Protein AF-A0A3D1M511-F1 (afdb_monomer)

Solvent-accessible surface area (backbone atoms only — not comparable to full-atom values): 3796 Å² total; per-residue (Å²): 107,71,65,59,52,54,48,47,65,75,38,52,84,54,46,60,63,49,51,52,51,52,54,51,49,65,72,48,45,41,99,85,73,46,64,52,72,68,51,51,51,54,51,50,54,54,50,53,51,52,53,51,51,54,52,48,52,53,55,52,58,66,71,75,107

Nearest PDB structures (foldseek):
  5wbx-assembly1_B  TM=5.350E-01  e=1.101E+00  Homo sapiens
  6rh7-assembly1_B  TM=5.625E-01  e=8.223E+00  Thermotoga maritima

Secondary structure (DSSP, 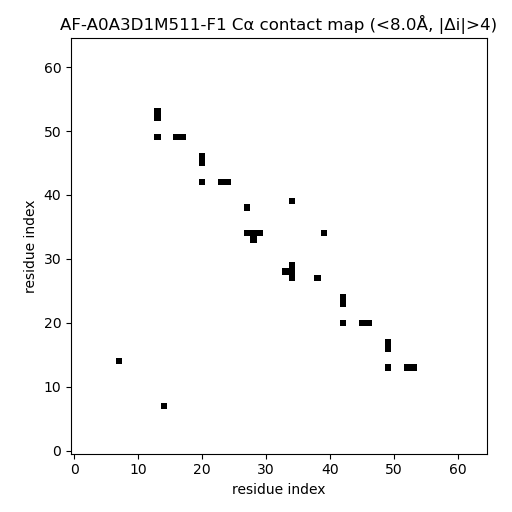8-state):
-HHHHHHHHHTTTTHHHHHHHHHHHHHHS-TTS---HHHHHHHHHHHHHHHHHHHHHHHHHTT--

Structure (mmCIF, N/CA/C/O backbone):
data_AF-A0A3D1M511-F1
#
_entry.id   AF-A0A3D1M511-F1
#
loop_
_atom_site.group_PDB
_atom_site.id
_atom_site.type_symbol
_atom_site.label_atom_id
_atom_site.label_alt_id
_atom_site.label_comp_id
_atom_site.label_asym_id
_atom_site.label_entity_id
_atom_site.label_seq_id
_atom_site.pdbx_PDB_ins_code
_atom_site.Cartn_x
_atom_site.Cartn_y
_atom_site.Cartn_z
_atom_site.occupancy
_atom_site.B_iso_or_equiv
_atom_site.auth_seq_id
_atom_site.auth_comp_id
_atom_site.auth_asym_id
_atom_site.auth_atom_id
_atom_site.pdbx_PDB_model_num
ATOM 1 N N . MET A 1 1 ? -14.724 -17.516 2.684 1.00 79.75 1 MET A N 1
ATOM 2 C CA . MET A 1 1 ? -15.553 -16.434 2.091 1.00 79.75 1 MET A CA 1
ATOM 3 C C . MET A 1 1 ? -15.982 -15.401 3.128 1.00 79.75 1 MET A C 1
ATOM 5 O O . MET A 1 1 ? -15.542 -14.267 3.026 1.00 79.75 1 MET A O 1
ATOM 9 N N . ILE A 1 2 ? -16.761 -15.771 4.155 1.00 90.38 2 ILE A N 1
ATOM 10 C CA . ILE A 1 2 ? -17.245 -14.820 5.181 1.00 90.38 2 ILE A CA 1
ATOM 11 C C . ILE A 1 2 ? -16.098 -14.079 5.887 1.00 90.38 2 ILE A C 1
ATOM 13 O O . ILE A 1 2 ? -16.170 -12.869 6.082 1.00 90.38 2 ILE A O 1
ATOM 17 N N . GLU A 1 3 ? -15.014 -14.776 6.229 1.00 87.62 3 GLU A N 1
ATOM 18 C CA . GLU A 1 3 ? -13.848 -14.153 6.868 1.00 87.62 3 GLU A CA 1
ATOM 19 C C . GLU A 1 3 ? -13.143 -13.149 5.956 1.00 87.62 3 GLU A C 1
ATOM 21 O O . GLU A 1 3 ? -12.825 -12.047 6.393 1.00 87.62 3 GLU A O 1
ATOM 26 N N . ALA A 1 4 ? -12.980 -13.482 4.673 1.00 85.44 4 ALA A N 1
ATOM 27 C CA . ALA A 1 4 ? -12.401 -12.576 3.685 1.00 85.44 4 ALA A CA 1
ATOM 28 C C .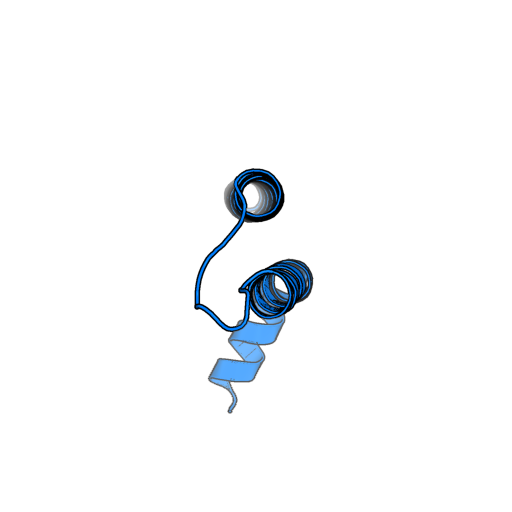 ALA A 1 4 ? -13.245 -11.299 3.534 1.00 85.44 4 ALA A C 1
ATOM 30 O O . ALA A 1 4 ? -12.696 -10.202 3.505 1.00 85.44 4 ALA A O 1
ATOM 31 N N . ILE A 1 5 ? -14.576 -11.425 3.536 1.00 88.31 5 ILE A N 1
ATOM 32 C CA . ILE A 1 5 ? -15.498 -10.281 3.485 1.00 88.31 5 ILE A CA 1
ATOM 33 C C . ILE A 1 5 ? -15.395 -9.436 4.764 1.00 88.31 5 ILE A C 1
ATOM 35 O O . ILE A 1 5 ? -15.292 -8.214 4.685 1.00 88.31 5 ILE A O 1
ATOM 39 N N . ARG A 1 6 ? -15.361 -10.056 5.953 1.00 88.44 6 ARG A N 1
ATOM 40 C CA . ARG A 1 6 ? -15.163 -9.323 7.220 1.00 88.44 6 ARG A CA 1
ATOM 41 C C . ARG A 1 6 ? -13.841 -8.565 7.240 1.00 88.44 6 ARG A C 1
ATOM 43 O O . ARG A 1 6 ? -13.807 -7.417 7.676 1.00 88.44 6 ARG A O 1
ATOM 50 N N . MET A 1 7 ? -12.771 -9.187 6.757 1.00 86.19 7 MET A N 1
ATOM 51 C CA . MET A 1 7 ? -11.466 -8.542 6.631 1.00 86.19 7 MET A CA 1
ATOM 52 C C . MET A 1 7 ? -11.530 -7.382 5.635 1.00 86.19 7 MET A C 1
ATOM 54 O O . MET 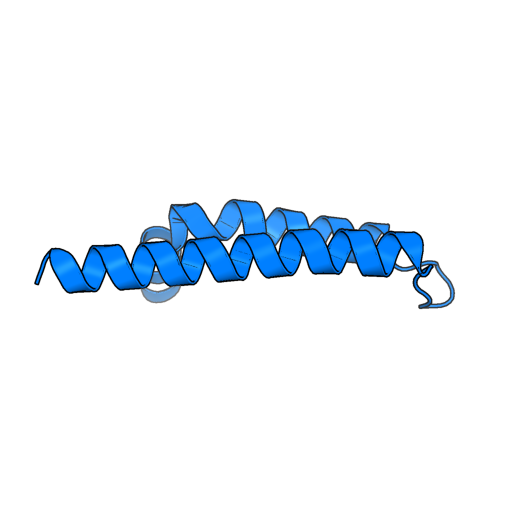A 1 7 ? -11.070 -6.289 5.955 1.00 86.19 7 MET A O 1
ATOM 58 N N . ALA A 1 8 ? -12.176 -7.573 4.483 1.00 86.00 8 ALA A N 1
ATOM 59 C CA . ALA A 1 8 ? -12.358 -6.519 3.492 1.00 86.00 8 ALA A CA 1
ATOM 60 C C . ALA A 1 8 ? -13.087 -5.299 4.071 1.00 86.00 8 ALA A C 1
ATOM 62 O O . ALA A 1 8 ? -12.638 -4.172 3.894 1.00 86.00 8 ALA A O 1
ATOM 63 N N . MET A 1 9 ? -14.155 -5.515 4.842 1.00 88.00 9 MET A N 1
ATOM 64 C CA . MET A 1 9 ? -14.866 -4.425 5.517 1.00 88.00 9 MET A CA 1
ATOM 65 C C . MET A 1 9 ? -14.013 -3.752 6.597 1.00 88.00 9 MET A C 1
ATOM 67 O O . MET A 1 9 ? -13.984 -2.525 6.680 1.00 88.00 9 MET A O 1
ATOM 71 N N . LYS A 1 10 ? -13.297 -4.538 7.412 1.00 85.62 10 LYS A N 1
ATOM 72 C CA . LYS A 1 10 ? -12.441 -4.031 8.495 1.00 85.62 10 LYS A CA 1
ATOM 73 C C . LYS A 1 10 ? -11.306 -3.150 7.975 1.00 85.62 10 LYS A C 1
ATOM 75 O O . LYS A 1 10 ? -10.946 -2.173 8.623 1.00 85.62 10 LYS A O 1
ATOM 80 N N . TYR A 1 11 ? -10.749 -3.499 6.820 1.00 87.12 11 TYR A N 1
ATOM 81 C CA . TYR A 1 11 ? -9.602 -2.821 6.221 1.00 87.12 11 TYR A CA 1
ATOM 82 C C . TYR A 1 11 ? -9.973 -2.018 4.972 1.00 87.12 11 TYR A C 1
ATOM 84 O O . TYR A 1 11 ? -9.082 -1.665 4.206 1.00 87.12 11 TYR A O 1
ATOM 92 N N . LYS A 1 12 ? -11.258 -1.696 4.767 1.00 87.56 12 LYS A N 1
ATOM 93 C CA . LYS A 1 12 ? -11.761 -1.079 3.526 1.00 87.56 12 LYS A CA 1
ATOM 94 C C . LYS A 1 12 ? -10.988 0.174 3.099 1.00 87.56 12 LYS A C 1
ATOM 96 O O . LYS A 1 12 ? -10.771 0.369 1.913 1.00 87.56 12 LYS A O 1
ATOM 101 N N . ASP A 1 13 ? -10.525 0.976 4.058 1.00 87.69 13 ASP A N 1
ATOM 102 C CA . ASP A 1 13 ? -9.806 2.228 3.789 1.00 87.69 13 ASP A CA 1
ATOM 103 C C . ASP A 1 13 ? -8.292 2.010 3.597 1.00 87.69 13 ASP A C 1
ATOM 105 O O . ASP A 1 13 ? -7.596 2.879 3.082 1.00 87.69 13 ASP A O 1
ATOM 109 N N . LEU A 1 14 ? -7.773 0.848 4.011 1.00 90.88 14 LEU A N 1
ATOM 110 C CA . LEU A 1 14 ? -6.367 0.454 3.870 1.00 90.88 14 LEU A CA 1
ATOM 111 C C . LEU A 1 14 ? -6.115 -0.411 2.632 1.00 90.88 14 LEU A C 1
ATOM 113 O O . LEU A 1 14 ? -4.983 -0.479 2.159 1.00 90.88 14 LEU A O 1
ATOM 117 N N . ILE A 1 15 ? -7.150 -1.064 2.103 1.00 89.94 15 ILE A N 1
ATOM 118 C CA . ILE A 1 15 ? -7.043 -1.918 0.918 1.00 89.94 15 ILE A CA 1
ATOM 119 C C . ILE A 1 15 ? -6.649 -1.112 -0.327 1.00 89.94 15 ILE A C 1
ATOM 121 O O . ILE A 1 15 ? -5.647 -1.486 -0.932 1.00 89.94 15 ILE A O 1
ATOM 125 N N . PRO A 1 16 ? -7.326 -0.005 -0.698 1.00 91.06 16 PRO A N 1
ATOM 126 C CA . PRO A 1 16 ? -6.935 0.782 -1.865 1.00 91.06 16 PRO A CA 1
ATOM 127 C C . PRO A 1 16 ? -5.462 1.232 -1.847 1.00 91.06 16 PRO A C 1
ATOM 129 O O . PRO A 1 16 ? -4.741 0.890 -2.782 1.00 91.06 16 PRO A O 1
ATOM 132 N N . PRO A 1 17 ? -4.940 1.883 -0.783 1.00 91.19 17 PRO A N 1
ATOM 133 C CA . PRO A 1 17 ? -3.541 2.310 -0.775 1.00 91.19 17 PRO A CA 1
ATOM 134 C C . PRO A 1 17 ? -2.543 1.140 -0.732 1.00 91.19 17 PRO A C 1
ATOM 136 O O . PRO A 1 17 ? -1.417 1.281 -1.209 1.00 91.19 17 PRO A O 1
ATOM 139 N N . ALA A 1 18 ? -2.923 -0.018 -0.177 1.00 92.50 18 ALA A N 1
ATOM 140 C CA . ALA A 1 18 ? -2.092 -1.220 -0.227 1.00 92.50 18 ALA A CA 1
ATOM 141 C C . ALA A 1 18 ? -2.030 -1.819 -1.643 1.00 92.50 18 ALA A C 1
ATOM 143 O O . ALA A 1 18 ? -0.951 -2.201 -2.095 1.00 92.50 18 ALA A O 1
ATOM 144 N N . VAL A 1 19 ? -3.162 -1.865 -2.351 1.00 93.31 19 VAL A N 1
ATOM 145 C CA . VAL A 1 19 ? -3.236 -2.320 -3.748 1.00 93.31 19 VAL A CA 1
ATOM 146 C C . VAL A 1 19 ? -2.446 -1.389 -4.664 1.00 93.31 19 VAL A C 1
ATOM 148 O O . VAL A 1 19 ? -1.691 -1.870 -5.509 1.00 93.31 19 VAL A O 1
ATOM 151 N N . ASP A 1 20 ? -2.540 -0.074 -4.458 1.00 92.44 20 ASP A N 1
ATOM 152 C CA . ASP A 1 20 ? -1.746 0.906 -5.203 1.00 92.44 20 ASP A CA 1
ATOM 153 C C . ASP A 1 20 ? -0.243 0.665 -5.018 1.00 92.44 20 ASP A C 1
ATOM 155 O O . ASP A 1 20 ? 0.505 0.628 -5.995 1.00 92.44 20 ASP A O 1
ATOM 159 N N . LEU A 1 21 ? 0.203 0.441 -3.775 1.00 93.94 21 LEU A N 1
ATOM 160 C CA . LEU A 1 21 ? 1.605 0.140 -3.483 1.00 93.94 21 LEU A CA 1
ATOM 161 C C . LEU A 1 21 ? 2.077 -1.123 -4.215 1.00 93.94 21 LEU A C 1
ATOM 163 O O . LEU A 1 21 ? 3.138 -1.089 -4.831 1.00 93.94 21 LEU A O 1
ATOM 167 N N . ILE A 1 22 ? 1.300 -2.209 -4.174 1.00 93.19 22 ILE A N 1
ATOM 168 C CA . ILE A 1 22 ? 1.637 -3.464 -4.868 1.00 93.19 22 ILE A CA 1
ATOM 169 C C . ILE A 1 22 ? 1.718 -3.231 -6.380 1.00 93.19 22 ILE A C 1
ATOM 171 O O . ILE A 1 22 ? 2.702 -3.611 -7.010 1.00 93.19 22 ILE A O 1
ATOM 175 N N . THR A 1 23 ? 0.739 -2.525 -6.944 1.00 92.31 23 THR A N 1
ATOM 176 C CA . THR A 1 23 ? 0.694 -2.204 -8.377 1.00 92.31 23 THR A CA 1
ATOM 177 C C . THR A 1 23 ? 1.918 -1.389 -8.803 1.00 92.31 23 THR A C 1
ATOM 179 O O . THR A 1 23 ? 2.486 -1.600 -9.875 1.00 92.31 23 THR A O 1
ATOM 182 N N . ASP A 1 24 ? 2.363 -0.448 -7.970 1.00 91.00 24 ASP A N 1
ATOM 183 C CA . ASP A 1 24 ? 3.577 0.315 -8.247 1.00 91.00 24 ASP A CA 1
ATOM 184 C C . ASP A 1 24 ? 4.848 -0.509 -8.095 1.00 91.00 24 ASP A C 1
ATOM 186 O O . ASP A 1 24 ? 5.812 -0.250 -8.815 1.0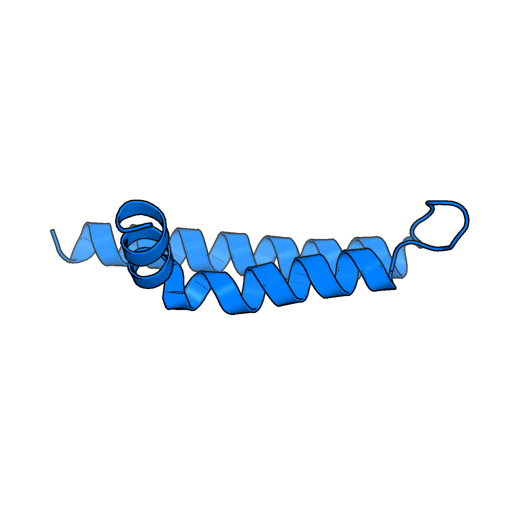0 91.00 24 ASP A O 1
ATOM 190 N N . MET A 1 25 ? 4.880 -1.469 -7.167 1.00 91.38 25 MET A N 1
ATOM 191 C CA . MET A 1 25 ? 6.001 -2.399 -7.031 1.00 91.38 25 MET A CA 1
ATOM 192 C C . MET A 1 25 ? 6.148 -3.228 -8.304 1.00 91.38 25 MET A C 1
ATOM 194 O O . MET A 1 25 ? 7.235 -3.247 -8.874 1.00 91.38 25 MET A O 1
ATOM 198 N N . GLU A 1 26 ? 5.057 -3.813 -8.799 1.00 89.88 26 GLU A N 1
ATOM 199 C CA . GLU A 1 26 ? 5.043 -4.590 -10.047 1.00 89.88 26 GLU A CA 1
ATOM 200 C C . GLU A 1 26 ? 5.529 -3.768 -11.245 1.00 89.88 26 GLU A C 1
ATOM 202 O O . GLU A 1 26 ? 6.317 -4.256 -12.048 1.00 89.88 26 GLU A O 1
ATOM 207 N N . LYS A 1 27 ? 5.127 -2.495 -11.338 1.00 88.38 27 LYS A N 1
ATOM 208 C CA . LYS A 1 27 ? 5.571 -1.592 -12.414 1.00 88.38 27 LYS A C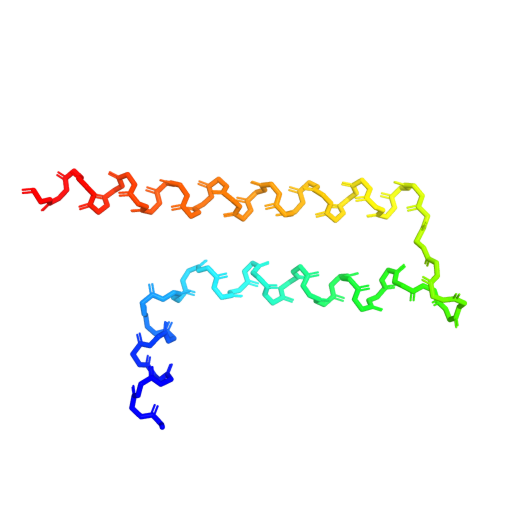A 1
ATOM 209 C C . LYS A 1 27 ? 7.012 -1.105 -12.270 1.00 88.38 27 LYS A C 1
ATOM 211 O O . LYS A 1 27 ? 7.605 -0.702 -13.264 1.00 88.38 27 LYS A O 1
ATOM 216 N N . SER A 1 28 ? 7.534 -1.035 -11.045 1.00 85.75 28 SER A N 1
ATOM 217 C CA . SER A 1 28 ? 8.869 -0.478 -10.767 1.00 85.75 28 SER A CA 1
ATOM 218 C C . SER A 1 28 ? 9.973 -1.533 -10.811 1.00 85.75 28 SER A C 1
ATOM 220 O O . SER A 1 28 ? 11.148 -1.181 -10.873 1.00 85.75 28 SER A O 1
ATOM 222 N N . ILE A 1 29 ? 9.623 -2.817 -10.727 1.00 87.25 29 ILE A N 1
ATOM 223 C CA . ILE A 1 29 ? 10.587 -3.902 -10.883 1.00 87.25 29 ILE A CA 1
ATOM 224 C C . ILE A 1 29 ? 10.890 -4.036 -12.375 1.00 87.25 29 ILE A C 1
ATOM 226 O O . ILE A 1 29 ? 10.026 -4.382 -13.178 1.00 87.25 29 ILE A O 1
ATOM 230 N N . SER A 1 30 ? 12.131 -3.734 -12.742 1.00 75.19 30 SER A N 1
ATOM 231 C CA . SER A 1 30 ? 12.619 -3.930 -14.106 1.00 75.19 30 SER A CA 1
ATOM 232 C C . SER A 1 30 ? 12.652 -5.421 -14.463 1.00 75.19 30 SER A C 1
ATOM 234 O O . SER A 1 30 ? 12.685 -6.281 -13.585 1.00 75.19 30 SER A O 1
ATOM 236 N N . ASN A 1 31 ? 12.703 -5.745 -15.759 1.00 71.12 31 ASN A N 1
ATOM 237 C CA . ASN A 1 31 ? 12.777 -7.136 -16.238 1.00 71.12 31 ASN A CA 1
ATOM 238 C C . ASN A 1 31 ? 13.987 -7.916 -15.679 1.00 71.12 31 ASN A C 1
ATOM 240 O O . ASN A 1 31 ? 13.988 -9.142 -15.696 1.00 71.12 31 ASN A O 1
ATOM 244 N N . ASP A 1 32 ? 15.014 -7.217 -15.184 1.00 77.19 32 ASP A N 1
ATOM 245 C CA . ASP A 1 32 ? 16.193 -7.785 -14.523 1.00 77.19 32 ASP A CA 1
ATOM 246 C C . ASP A 1 32 ? 16.027 -7.958 -12.996 1.00 77.19 32 ASP A C 1
ATOM 248 O O . ASP A 1 32 ? 16.988 -8.289 -12.298 1.00 77.19 32 ASP A O 1
ATOM 252 N N . GLY A 1 33 ? 14.826 -7.716 -12.463 1.00 80.81 33 GLY A N 1
ATOM 253 C CA . GLY A 1 33 ? 14.501 -7.816 -11.041 1.00 80.81 33 GLY A CA 1
ATOM 254 C C . GLY A 1 33 ? 15.027 -6.657 -10.192 1.00 80.81 33 GLY A C 1
ATOM 255 O O . GLY A 1 33 ? 14.922 -6.710 -8.964 1.00 80.81 33 GLY A O 1
ATOM 256 N N . LYS A 1 34 ? 15.615 -5.620 -10.802 1.00 85.06 34 LYS A N 1
ATOM 257 C CA . LYS A 1 34 ? 16.209 -4.499 -10.068 1.00 85.06 34 LYS A CA 1
ATOM 258 C C . LYS A 1 34 ? 15.257 -3.323 -9.957 1.00 85.06 34 LYS A C 1
ATOM 260 O O . LYS A 1 34 ? 14.346 -3.122 -10.757 1.00 85.06 34 LYS A O 1
ATOM 265 N N . LEU A 1 35 ? 15.529 -2.523 -8.935 1.00 87.38 35 LEU A N 1
ATOM 266 C CA . LEU A 1 35 ? 14.840 -1.281 -8.645 1.00 87.38 35 LEU A CA 1
ATOM 267 C C . LEU A 1 35 ? 15.853 -0.145 -8.656 1.00 87.38 35 LEU A C 1
ATOM 269 O O . LEU A 1 35 ? 16.897 -0.225 -7.998 1.00 87.38 35 LEU A O 1
ATOM 273 N N . SER A 1 36 ? 15.553 0.936 -9.371 1.00 89.69 36 SER A N 1
ATOM 274 C CA . SER A 1 36 ? 16.378 2.136 -9.273 1.00 89.69 36 SER A CA 1
ATOM 275 C C . SER A 1 36 ? 16.242 2.759 -7.880 1.00 89.69 36 SER A C 1
ATOM 277 O O . SER A 1 36 ? 15.208 2.651 -7.215 1.00 89.69 36 SER A O 1
ATOM 279 N N . ARG A 1 37 ? 17.264 3.506 -7.441 1.00 91.12 37 ARG A N 1
ATOM 280 C CA . ARG A 1 37 ? 17.203 4.248 -6.164 1.00 91.12 37 ARG A CA 1
ATOM 281 C C . ARG A 1 37 ? 15.993 5.188 -6.095 1.00 91.12 37 ARG A C 1
ATOM 283 O O . ARG A 1 37 ? 15.402 5.359 -5.031 1.00 91.12 37 ARG A O 1
ATOM 290 N N . LYS A 1 38 ? 15.616 5.790 -7.230 1.00 90.62 38 LYS A N 1
ATOM 291 C CA . LYS A 1 38 ? 14.467 6.699 -7.335 1.00 90.62 38 LYS A CA 1
ATOM 292 C C . LYS A 1 38 ? 13.150 5.960 -7.101 1.00 90.62 38 LYS A C 1
ATOM 294 O O . LYS A 1 38 ? 12.312 6.432 -6.335 1.00 90.62 38 LYS A O 1
ATOM 299 N N . GLU A 1 39 ? 12.979 4.798 -7.721 1.00 91.31 39 GLU A N 1
ATOM 300 C CA . GLU A 1 39 ? 11.796 3.956 -7.525 1.00 91.31 39 GLU A CA 1
ATOM 301 C C . GLU A 1 39 ? 11.728 3.412 -6.101 1.00 91.31 39 GLU A C 1
ATOM 303 O O . GLU A 1 39 ? 10.672 3.477 -5.477 1.00 91.31 39 GLU A O 1
ATOM 308 N N . GLN A 1 40 ? 12.861 2.972 -5.550 1.00 92.62 40 GLN A N 1
ATOM 309 C CA . GLN A 1 40 ? 12.935 2.462 -4.185 1.00 92.62 40 GLN A CA 1
ATOM 310 C C . GLN A 1 40 ? 12.522 3.540 -3.178 1.00 92.62 40 GLN A C 1
ATOM 312 O O . GLN A 1 40 ? 11.714 3.281 -2.287 1.00 92.62 40 GLN A O 1
ATOM 317 N N . SER A 1 41 ? 13.020 4.768 -3.351 1.00 94.12 41 SER A N 1
ATOM 318 C CA . SER A 1 41 ? 12.622 5.909 -2.525 1.00 94.12 41 SER A CA 1
ATOM 319 C C . SER A 1 41 ? 11.118 6.189 -2.634 1.00 94.12 41 SER A C 1
ATOM 321 O O . SER A 1 41 ? 10.444 6.300 -1.610 1.00 94.12 41 SER A O 1
ATOM 323 N N . ARG A 1 42 ? 10.564 6.207 -3.855 1.00 93.00 42 ARG A N 1
ATOM 324 C CA . ARG A 1 42 ? 9.126 6.414 -4.098 1.00 93.00 42 ARG A CA 1
ATOM 325 C C . ARG A 1 42 ? 8.258 5.346 -3.423 1.00 93.00 42 ARG A C 1
ATOM 327 O O . ARG A 1 42 ? 7.259 5.690 -2.790 1.00 93.00 42 ARG A 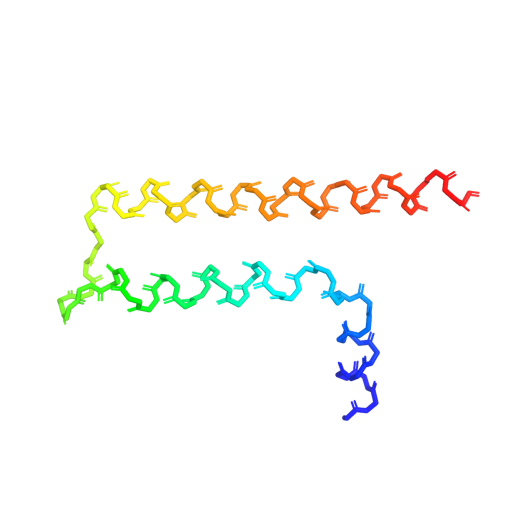O 1
ATOM 334 N N . LEU A 1 43 ? 8.628 4.070 -3.542 1.00 94.44 43 LEU A N 1
ATOM 335 C CA . LEU A 1 43 ? 7.917 2.960 -2.899 1.00 94.44 43 LEU A CA 1
ATOM 336 C C . LEU A 1 43 ? 7.972 3.072 -1.374 1.00 94.44 43 LEU A C 1
ATOM 338 O O . LEU A 1 43 ? 6.948 2.917 -0.712 1.00 94.44 43 LEU A O 1
ATOM 342 N N . MET A 1 44 ? 9.131 3.428 -0.814 1.00 95.00 44 MET A N 1
ATOM 343 C CA . MET A 1 44 ? 9.282 3.632 0.629 1.00 95.00 44 MET A CA 1
ATOM 344 C C . MET A 1 44 ? 8.423 4.784 1.153 1.00 95.00 44 MET A C 1
ATOM 346 O O . MET A 1 44 ? 7.826 4.669 2.223 1.00 95.00 44 MET A O 1
ATOM 350 N N . THR A 1 45 ? 8.286 5.877 0.398 1.00 94.94 45 THR A N 1
ATOM 351 C CA . THR A 1 45 ? 7.363 6.964 0.758 1.00 94.94 45 THR A CA 1
ATOM 352 C C . THR A 1 45 ? 5.918 6.465 0.846 1.00 94.94 45 THR A C 1
ATOM 354 O O . THR A 1 45 ? 5.232 6.757 1.829 1.00 94.94 45 THR A O 1
ATOM 357 N N . LYS A 1 46 ? 5.462 5.679 -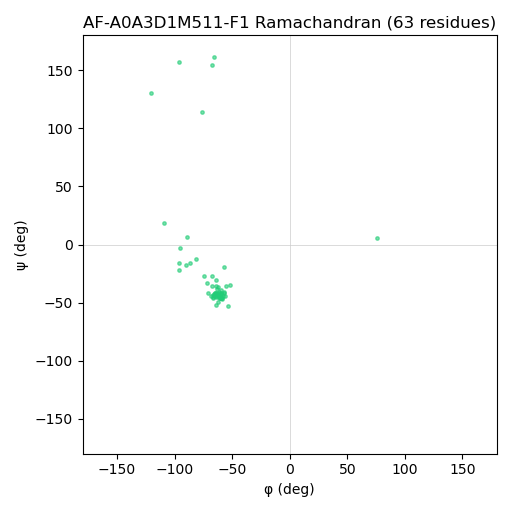0.138 1.00 93.62 46 LYS A N 1
ATOM 358 C CA . LYS A 1 46 ? 4.110 5.093 -0.147 1.00 93.62 46 LYS A CA 1
ATOM 359 C C . LYS A 1 46 ? 3.913 4.097 0.999 1.00 93.62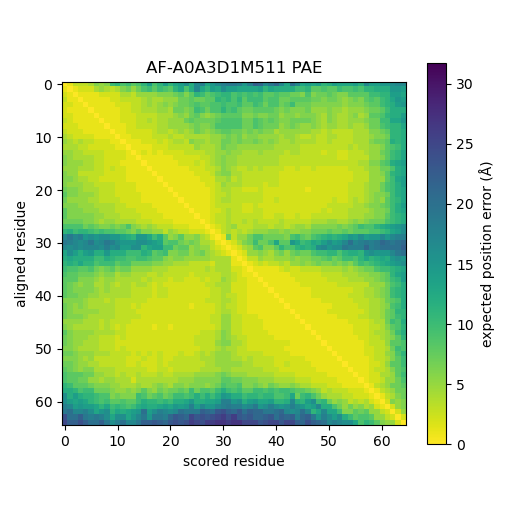 46 LYS A C 1
ATOM 361 O O . LYS A 1 46 ? 2.906 4.157 1.702 1.00 93.62 46 LYS A O 1
ATOM 366 N N . PHE A 1 47 ? 4.912 3.263 1.267 1.00 95.25 47 PHE A N 1
ATOM 367 C CA . PHE A 1 47 ? 4.911 2.337 2.397 1.00 95.25 47 PHE A CA 1
ATOM 368 C C . PHE A 1 47 ? 4.796 3.061 3.750 1.00 95.25 47 PHE A C 1
ATOM 370 O O . PHE A 1 47 ? 3.956 2.713 4.583 1.00 95.25 47 PHE A O 1
ATOM 377 N N . HIS A 1 48 ? 5.571 4.126 3.968 1.00 95.19 48 HIS A N 1
ATOM 378 C CA . HIS A 1 48 ? 5.474 4.929 5.190 1.00 95.19 48 HIS A CA 1
ATOM 379 C C . HIS A 1 48 ? 4.115 5.624 5.344 1.00 95.19 48 HIS A C 1
ATOM 381 O O . HIS A 1 48 ? 3.604 5.729 6.465 1.00 95.19 48 HIS A O 1
ATOM 387 N N . ALA A 1 49 ? 3.502 6.070 4.244 1.00 92.44 49 ALA A N 1
ATOM 388 C CA . ALA A 1 49 ? 2.151 6.623 4.273 1.00 92.44 49 ALA A CA 1
ATOM 389 C C . ALA A 1 49 ? 1.124 5.579 4.749 1.00 92.44 49 ALA A C 1
ATOM 391 O O . ALA A 1 49 ? 0.312 5.885 5.628 1.00 92.44 49 ALA A O 1
ATOM 392 N N . LEU A 1 50 ? 1.222 4.335 4.265 1.00 93.56 50 LEU A N 1
ATOM 393 C CA . LEU A 1 50 ? 0.373 3.225 4.708 1.00 93.56 50 LEU A CA 1
ATOM 394 C C . LEU A 1 50 ? 0.557 2.932 6.208 1.00 93.56 50 LEU A C 1
ATOM 396 O O . LEU A 1 50 ? -0.422 2.830 6.950 1.00 93.56 50 LEU A O 1
ATOM 400 N N . ILE A 1 51 ? 1.803 2.901 6.699 1.00 93.69 51 ILE A N 1
ATOM 401 C CA . ILE A 1 51 ? 2.089 2.763 8.141 1.00 93.69 51 ILE A CA 1
ATOM 402 C C . ILE A 1 51 ? 1.407 3.874 8.946 1.00 93.69 51 ILE A C 1
ATOM 404 O O . ILE A 1 51 ? 0.826 3.612 10.004 1.00 93.69 51 ILE A O 1
ATOM 408 N N . LYS A 1 52 ? 1.474 5.124 8.474 1.00 92.38 52 LYS A N 1
ATOM 409 C CA . LYS A 1 52 ? 0.860 6.270 9.159 1.00 92.38 52 LYS A CA 1
ATOM 410 C C . LYS A 1 52 ? -0.660 6.119 9.251 1.00 92.38 52 LYS A C 1
ATOM 412 O O . LYS A 1 52 ? -1.218 6.387 10.315 1.00 92.38 52 LYS A O 1
ATOM 417 N N . GLN A 1 53 ? -1.314 5.649 8.191 1.00 90.25 53 GLN A N 1
ATOM 418 C CA . GLN A 1 53 ? -2.758 5.390 8.189 1.00 90.25 53 GLN A CA 1
ATOM 419 C C . GLN A 1 53 ? -3.143 4.269 9.162 1.00 90.25 53 GLN A C 1
ATOM 421 O O . GLN A 1 53 ? -4.063 4.447 9.959 1.00 90.25 53 GLN A O 1
ATOM 426 N N . ILE A 1 54 ? -2.391 3.163 9.187 1.00 91.50 54 ILE A N 1
ATOM 427 C CA . ILE A 1 54 ? -2.612 2.064 10.144 1.00 91.50 54 ILE A CA 1
ATOM 428 C C . ILE A 1 54 ? -2.482 2.565 11.589 1.00 91.50 54 ILE A C 1
ATOM 430 O O . ILE A 1 54 ? -3.320 2.261 12.442 1.00 91.50 54 ILE A O 1
ATOM 434 N N . LYS A 1 55 ? -1.446 3.365 11.877 1.00 90.38 55 LYS A N 1
ATOM 435 C CA . LYS A 1 55 ? -1.252 3.982 13.200 1.00 90.38 55 LYS A CA 1
ATOM 436 C C . LYS A 1 55 ? -2.421 4.899 13.571 1.00 90.38 55 LYS A C 1
ATOM 438 O O . LYS A 1 55 ? -2.878 4.860 14.712 1.00 90.38 55 LYS A O 1
ATOM 443 N N . ALA A 1 56 ? -2.911 5.700 12.625 1.00 88.00 56 ALA A N 1
ATOM 444 C CA . ALA A 1 56 ? -4.048 6.591 12.840 1.00 88.00 56 ALA A CA 1
ATOM 445 C C . ALA A 1 56 ? -5.341 5.815 13.138 1.00 88.00 56 ALA A C 1
ATOM 447 O O . ALA A 1 56 ? -6.016 6.139 14.114 1.00 88.00 56 ALA A O 1
ATOM 448 N N . GLN A 1 57 ? -5.641 4.756 12.379 1.00 85.19 57 GLN A N 1
ATOM 449 C CA . GLN A 1 57 ? -6.796 3.893 12.644 1.00 85.19 57 GLN A CA 1
ATOM 450 C C . GLN A 1 57 ? -6.718 3.231 14.022 1.00 85.19 57 GLN A C 1
ATOM 452 O O . GLN A 1 57 ? -7.693 3.281 14.766 1.00 85.19 57 GLN A O 1
ATOM 457 N N . ARG A 1 58 ? -5.553 2.686 14.411 1.00 84.38 58 ARG A N 1
ATOM 458 C CA . ARG A 1 58 ? -5.370 2.107 15.756 1.00 84.38 58 ARG A CA 1
ATOM 459 C C . ARG A 1 58 ? -5.604 3.129 16.869 1.00 84.38 58 ARG A C 1
ATOM 461 O O . ARG A 1 58 ? -6.250 2.814 17.866 1.00 84.38 58 ARG A O 1
ATOM 468 N N . LYS A 1 59 ? -5.106 4.356 16.696 1.00 81.69 59 LYS A N 1
ATOM 469 C CA . LYS A 1 59 ? -5.305 5.450 17.657 1.00 81.69 59 LYS A CA 1
ATOM 470 C C . LYS A 1 59 ? -6.766 5.909 17.728 1.00 81.69 59 LYS A C 1
ATOM 472 O O . LYS A 1 59 ? -7.228 6.281 18.800 1.00 81.69 59 LYS A O 1
ATOM 477 N N . ALA A 1 60 ? -7.488 5.898 16.609 1.00 74.38 60 ALA A N 1
ATOM 478 C CA . ALA A 1 60 ? -8.916 6.205 16.586 1.00 74.38 60 ALA A CA 1
ATOM 479 C C . ALA A 1 60 ? -9.728 5.112 17.298 1.00 74.38 60 ALA A C 1
ATOM 481 O O . ALA A 1 60 ? -10.548 5.429 18.154 1.00 74.38 60 ALA A O 1
ATOM 482 N N . SER A 1 61 ? -9.429 3.833 17.037 1.00 69.19 61 SER A N 1
ATOM 483 C CA . SER A 1 61 ? -10.080 2.715 17.730 1.00 69.19 61 SER A CA 1
ATOM 484 C C . SER A 1 61 ? -9.786 2.678 19.231 1.00 69.19 61 SER A C 1
ATOM 486 O O . SER A 1 61 ? -10.641 2.251 19.991 1.00 69.19 61 SER A O 1
ATOM 488 N N . SER A 1 62 ? -8.614 3.151 19.674 1.00 68.00 62 SER A N 1
ATOM 489 C CA . SER A 1 62 ? -8.273 3.205 21.104 1.00 68.00 62 SER A CA 1
ATOM 490 C C . SER A 1 62 ? -8.862 4.409 21.843 1.00 68.00 62 SER A C 1
ATOM 492 O O . SER A 1 62 ? -8.741 4.471 23.056 1.00 68.00 62 SER A O 1
ATOM 494 N N . LYS A 1 63 ? -9.388 5.413 21.130 1.00 59.12 63 LYS A N 1
ATOM 495 C CA . LYS A 1 63 ? -10.063 6.583 21.719 1.00 59.12 63 LYS A CA 1
ATOM 496 C C . LYS A 1 63 ? -11.585 6.431 21.769 1.00 59.12 63 LYS A C 1
ATOM 498 O O . LYS A 1 63 ? -12.240 7.231 22.422 1.00 59.12 63 LYS A O 1
ATOM 503 N N . ALA A 1 64 ? -12.126 5.478 21.013 1.00 54.34 64 ALA A N 1
ATOM 504 C CA . ALA A 1 64 ? -13.550 5.163 20.955 1.00 54.34 64 ALA A CA 1
ATOM 505 C C . ALA A 1 64 ? -13.950 4.007 21.896 1.00 54.34 64 ALA A C 1
ATOM 507 O O . ALA A 1 64 ? -15.128 3.664 21.950 1.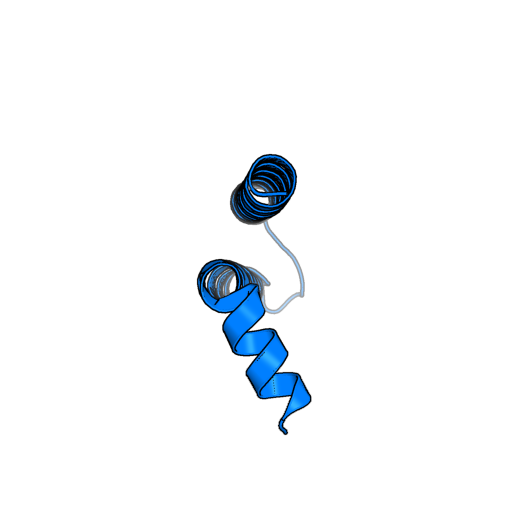00 54.34 64 ALA A O 1
ATOM 508 N N . ALA A 1 65 ? -12.973 3.410 22.587 1.00 50.25 65 ALA A N 1
ATOM 509 C CA . ALA A 1 65 ? -13.140 2.439 23.666 1.00 50.25 65 ALA A CA 1
ATOM 510 C C . ALA A 1 65 ? -12.856 3.125 25.006 1.00 50.25 65 ALA A C 1
ATOM 512 O O . ALA A 1 65 ? -13.506 2.737 25.998 1.00 50.25 65 ALA A O 1
#

pLDDT: mean 86.6, std 9.37, range [50.25, 95.25]

Sequence (65 aa):
MIEAIRMAMKYKDLIPPAVDLITDMEKSISNDGKLSRKEQSRLMTKFHALIKQIKAQRKASSKAA

Foldseek 3Di:
DVVVVVVCVVCVVLVVLVVVLVVLQVVQQPPVRDHDPVSVVVSVVSVVVSVVVVVVVVVVVVVVD

Radius of gyration: 15.12 Å; Cα contacts (8 Å, |Δi|>4): 17; chains: 1; bounding box: 34×23×40 Å

Mean predicted aligned error: 5.67 Å